Protein AF-A0A9E1IG92-F1 (afdb_monomer_lite)

Foldseek 3Di:
DDPVVVCVVPPVVVCPPPDDDDLVVDPCSVDPCSVVDDPPDDPPVPPPPPVPPPPPPQAPVRCLPDPPSLVVLVVVVVVCVVVVDDDLVVLLVLLVLQLDDPVPPVRPRDDLSSNLSSLVVCLVPPDPSLLVSLVSQCPHPDPSSNVSSVVSNVSVVVD

Secondary structure (DSSP, 8-state):
--HHHHIIIIIHHHHTTS----GGGSTTTTSGGGGG--TT----------S-----PPPHHHHHHSTTGGG-HHHHHHHHHHHSS--SHHHHHHHHHHHS-TT-TTS-PPPHHHHHHHHHHHTTS--HHHHHHHHHHTT-S-HHHHHHHHHHHHHHHT-

pLDDT: mean 71.31, std 12.1, range [39.94, 85.25]

Sequence (159 aa):
PDIEGFAQQYVVPLYEQREITDPKTHELYQTLEFLDVHDGATPMVSTTQSPTEKLKLPTLEEFLAEPDWETRRREMTELLLRMGTWDPAPFVDILQRATKAKWQFWVTRDSPARVVAALEVLQGQPTTETIVLADALTSHADEGVQKTAQSFLDSVKKK

Structure (mmCIF, N/CA/C/O backbone):
data_AF-A0A9E1IG92-F1
#
_entry.id   AF-A0A9E1IG92-F1
#
loop_
_atom_site.group_PDB
_atom_site.id
_atom_site.type_symbol
_atom_site.label_atom_id
_atom_site.label_alt_id
_atom_site.label_comp_id
_atom_site.label_asym_id
_atom_site.label_entity_id
_atom_site.label_seq_id
_atom_site.pdbx_PDB_ins_code
_atom_site.Cartn_x
_atom_site.Cartn_y
_atom_site.Cartn_z
_atom_site.occupancy
_atom_site.B_iso_or_equiv
_atom_site.auth_seq_id
_atom_site.auth_comp_id
_atom_site.auth_asym_id
_atom_site.auth_atom_id
_atom_site.pdbx_PDB_model_num
ATOM 1 N N . PRO A 1 1 ? -39.586 -21.507 42.007 1.00 65.31 1 PRO A N 1
ATOM 2 C CA . PRO A 1 1 ? -38.279 -21.891 42.584 1.00 65.31 1 PRO A CA 1
ATOM 3 C C . PRO A 1 1 ? -37.809 -20.726 43.445 1.00 65.31 1 PRO A C 1
ATOM 5 O O . PRO A 1 1 ? -37.876 -19.597 42.968 1.00 65.31 1 PRO A O 1
ATOM 8 N N . ASP A 1 2 ? -37.469 -20.988 44.704 1.00 80.31 2 ASP A N 1
ATOM 9 C CA . ASP A 1 2 ? -37.102 -19.945 45.658 1.00 80.31 2 ASP A CA 1
ATOM 10 C C . ASP A 1 2 ? -35.617 -19.592 45.508 1.00 80.31 2 ASP A C 1
ATOM 12 O O . ASP A 1 2 ? -34.732 -20.412 45.758 1.00 80.31 2 ASP A O 1
ATOM 16 N N . ILE A 1 3 ? -35.363 -18.385 45.010 1.00 78.94 3 ILE A N 1
ATOM 17 C CA . ILE A 1 3 ? -34.018 -17.884 44.716 1.00 78.94 3 ILE A CA 1
ATOM 18 C C . ILE A 1 3 ? -33.264 -17.602 46.021 1.00 78.94 3 ILE A C 1
ATOM 20 O O . ILE A 1 3 ? -32.048 -17.789 46.076 1.00 78.94 3 ILE A O 1
ATOM 24 N N . GLU A 1 4 ? -33.975 -17.212 47.081 1.00 82.06 4 GLU A N 1
ATOM 25 C CA . GLU A 1 4 ? -33.372 -16.870 48.370 1.00 82.06 4 GLU A CA 1
ATOM 26 C C . GLU A 1 4 ? -32.809 -18.114 49.061 1.00 82.06 4 GLU A C 1
ATOM 28 O O . GLU A 1 4 ? -31.647 -18.114 49.476 1.00 82.06 4 GLU A O 1
ATOM 33 N N . GLY A 1 5 ? -33.576 -19.209 49.086 1.00 84.81 5 GLY A N 1
ATOM 34 C CA . GLY A 1 5 ? -33.109 -20.492 49.616 1.00 84.81 5 GLY A CA 1
ATOM 35 C C . GLY A 1 5 ? -31.888 -21.043 48.869 1.00 84.81 5 GLY A C 1
ATOM 36 O O . GLY A 1 5 ? -30.950 -21.545 49.490 1.00 84.81 5 GLY A O 1
ATOM 37 N N . PHE A 1 6 ? -31.843 -20.888 47.541 1.00 84.00 6 PHE A N 1
ATOM 38 C CA . PHE A 1 6 ? -30.684 -21.297 46.742 1.00 84.00 6 PHE A CA 1
ATOM 39 C C . PHE A 1 6 ? -29.443 -20.444 47.048 1.00 84.00 6 PHE A C 1
ATOM 41 O O . PHE A 1 6 ? -28.347 -20.977 47.234 1.00 84.00 6 PHE A O 1
ATOM 48 N N . ALA A 1 7 ? -29.601 -19.121 47.142 1.00 83.94 7 ALA A N 1
ATOM 49 C CA . ALA A 1 7 ? -28.495 -18.224 47.451 1.00 83.94 7 ALA A CA 1
ATOM 50 C C . ALA A 1 7 ? -27.906 -18.504 48.844 1.00 83.94 7 ALA A C 1
ATOM 52 O O . ALA A 1 7 ? -26.685 -18.585 48.984 1.00 83.94 7 ALA A O 1
ATOM 53 N N . GLN A 1 8 ? -28.753 -18.724 49.854 1.00 83.75 8 GLN A N 1
ATOM 54 C CA . GLN A 1 8 ? -28.306 -19.048 51.213 1.00 83.75 8 GLN A CA 1
ATOM 55 C C . GLN A 1 8 ? -27.556 -20.380 51.292 1.00 83.75 8 GLN A C 1
ATOM 57 O O . GLN A 1 8 ? -26.584 -20.486 52.033 1.00 83.75 8 GLN A O 1
ATOM 62 N N . GLN A 1 9 ? -27.973 -21.385 50.521 1.00 84.12 9 GLN A N 1
ATOM 63 C CA . GLN A 1 9 ? -27.363 -22.711 50.582 1.00 84.12 9 GLN A CA 1
ATOM 64 C C . GLN A 1 9 ? -26.036 -22.806 49.814 1.00 84.12 9 GLN A C 1
ATOM 66 O O . GLN A 1 9 ? -25.145 -23.541 50.237 1.00 84.12 9 GLN A O 1
ATOM 71 N N . TYR A 1 10 ? -25.901 -22.093 48.691 1.00 81.94 10 TYR A N 1
ATOM 72 C CA . TYR A 1 10 ? -24.780 -22.299 47.764 1.00 81.94 10 TYR A CA 1
ATOM 73 C C . TYR A 1 10 ? -23.875 -21.084 47.578 1.00 81.94 10 TYR A C 1
ATOM 75 O O . TYR A 1 10 ? -22.694 -21.257 47.293 1.00 81.94 10 TYR A O 1
ATOM 83 N N . VAL A 1 11 ? -24.406 -19.868 47.710 1.00 78.75 11 VAL A N 1
ATOM 84 C CA . VAL A 1 11 ? -23.671 -18.638 47.385 1.00 78.75 11 VAL A CA 1
ATOM 85 C C . VAL A 1 11 ? -23.102 -18.000 48.644 1.00 78.75 11 VAL A C 1
ATOM 87 O O . VAL A 1 11 ? -21.911 -17.716 48.690 1.00 78.75 11 VAL A O 1
ATOM 90 N N . VAL A 1 12 ? -23.921 -17.818 49.682 1.00 82.75 12 VAL A N 1
ATOM 91 C CA . VAL A 1 12 ? -23.502 -17.172 50.939 1.00 82.75 12 VAL A CA 1
ATOM 92 C C . VAL A 1 12 ? -22.265 -17.838 51.569 1.00 82.75 12 VAL A C 1
ATOM 94 O O . VAL A 1 12 ? -21.325 -17.102 51.874 1.00 82.75 12 VAL A O 1
ATOM 97 N N . PRO A 1 13 ? -22.162 -19.183 51.661 1.00 85.25 13 PRO A N 1
ATOM 98 C CA . PRO A 1 13 ? -20.992 -19.832 52.262 1.00 85.25 13 PRO A CA 1
ATOM 99 C C . PRO A 1 13 ? -19.670 -19.551 51.530 1.00 85.25 13 PRO A C 1
ATOM 101 O O . PRO A 1 13 ? -18.605 -19.617 52.137 1.00 85.25 13 PRO A O 1
ATOM 104 N N . LEU A 1 14 ? -19.712 -19.215 50.232 1.00 76.69 14 LEU A N 1
ATOM 105 C CA . LEU A 1 14 ? -18.512 -18.890 49.450 1.00 76.69 14 LEU A CA 1
ATOM 106 C C . LEU A 1 14 ? -17.915 -17.527 49.822 1.00 76.69 14 LEU A C 1
ATOM 108 O O . LEU A 1 14 ? -16.737 -17.286 49.566 1.00 76.69 14 LEU A O 1
ATOM 112 N N . TYR A 1 15 ? -18.712 -16.639 50.418 1.00 73.25 15 TYR A N 1
ATOM 113 C CA . TYR A 1 15 ? -18.297 -15.282 50.772 1.00 73.25 15 TYR A CA 1
ATOM 114 C C . TYR A 1 15 ? -18.070 -15.085 52.276 1.00 73.25 15 TYR A C 1
ATOM 116 O O . TYR A 1 15 ? -17.522 -14.056 52.658 1.00 73.25 15 TYR A O 1
ATOM 124 N N . GLU A 1 16 ? -18.415 -16.057 53.127 1.00 76.75 16 GLU A N 1
ATOM 125 C CA . GLU A 1 16 ? -18.217 -15.971 54.587 1.00 76.75 16 GLU A CA 1
ATOM 126 C C . GLU A 1 16 ? -16.743 -15.850 55.001 1.00 76.75 16 GLU A C 1
ATOM 128 O O . GLU A 1 16 ? -16.438 -15.267 56.037 1.00 76.75 16 GLU A O 1
ATOM 133 N N . GLN A 1 17 ? -15.822 -16.384 54.195 1.00 68.44 17 GLN A N 1
ATOM 134 C CA . GLN A 1 17 ? -14.379 -16.350 54.467 1.00 68.44 17 GLN A CA 1
ATOM 135 C C . GLN A 1 17 ? -13.664 -15.169 53.798 1.00 68.44 17 GLN A C 1
ATOM 137 O O . GLN A 1 17 ? -12.443 -15.055 53.900 1.00 68.44 17 GLN A O 1
ATOM 142 N N . ARG A 1 18 ? -14.392 -14.305 53.079 1.00 66.94 18 ARG A N 1
ATOM 143 C CA . ARG A 1 18 ? -13.794 -13.189 52.343 1.00 66.94 18 ARG A CA 1
ATOM 144 C C . ARG A 1 18 ? -13.583 -12.014 53.291 1.00 66.94 18 ARG A C 1
ATOM 146 O O . ARG A 1 18 ? -14.525 -11.556 53.934 1.00 66.94 18 ARG A O 1
ATOM 153 N N . GLU A 1 19 ? -12.355 -11.510 53.363 1.00 67.12 19 GLU A N 1
ATOM 154 C CA . GLU A 1 19 ? -12.069 -10.286 54.107 1.00 67.12 19 GLU A CA 1
ATOM 155 C C . GLU A 1 19 ? -12.763 -9.105 53.423 1.00 67.12 19 GLU A C 1
ATOM 157 O O . GLU A 1 19 ? -12.406 -8.683 52.322 1.00 67.12 19 GLU A O 1
ATOM 162 N N . ILE A 1 20 ? -13.805 -8.587 54.070 1.00 69.19 20 ILE A N 1
ATOM 163 C CA . ILE A 1 20 ? -14.538 -7.420 53.589 1.00 69.19 20 ILE A CA 1
ATOM 164 C C . ILE A 1 20 ? -13.675 -6.193 53.878 1.00 69.19 20 ILE A C 1
ATOM 166 O O . ILE A 1 20 ? -13.599 -5.731 55.016 1.00 69.19 20 ILE A O 1
ATOM 170 N N . THR A 1 21 ? -13.029 -5.664 52.845 1.00 67.81 21 THR A N 1
ATOM 171 C CA . THR A 1 21 ? -12.278 -4.409 52.938 1.00 67.81 21 THR A CA 1
ATOM 172 C C . T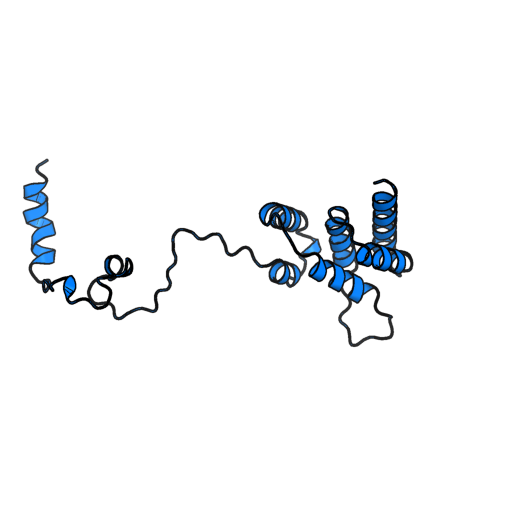HR A 1 21 ? -13.159 -3.247 52.478 1.00 67.81 21 THR A C 1
ATOM 174 O O . THR A 1 21 ? -13.956 -3.402 51.551 1.00 67.81 21 THR A O 1
ATOM 177 N N . ASP A 1 22 ? -13.045 -2.082 53.126 1.00 74.25 22 ASP A N 1
ATOM 178 C CA . ASP A 1 22 ? -13.765 -0.882 52.685 1.00 74.25 22 ASP A CA 1
ATOM 179 C C . ASP A 1 22 ? -13.271 -0.498 51.280 1.00 74.25 22 ASP A C 1
ATOM 181 O O . ASP A 1 22 ? -12.074 -0.281 51.084 1.00 74.25 22 ASP A O 1
ATOM 185 N N . PRO A 1 23 ? -14.155 -0.394 50.278 1.00 69.50 23 PRO A N 1
ATOM 186 C CA . PRO A 1 23 ? -13.731 -0.124 48.912 1.00 69.50 23 PRO A CA 1
ATOM 187 C C . PRO A 1 23 ? -12.989 1.218 48.779 1.00 69.50 23 PRO A C 1
ATOM 189 O O . PRO A 1 23 ? -12.139 1.351 47.904 1.00 69.50 23 PRO A O 1
ATOM 192 N N . LYS A 1 24 ? -13.217 2.186 49.682 1.00 73.00 24 LYS A N 1
ATOM 193 C CA . LYS A 1 24 ? -12.523 3.486 49.682 1.00 73.00 24 LYS A CA 1
ATOM 194 C C . LYS A 1 24 ? -11.038 3.400 50.020 1.00 73.00 24 LYS A C 1
ATOM 196 O O . LYS A 1 24 ? -10.316 4.354 49.737 1.00 73.00 24 LYS A O 1
ATOM 201 N N . THR A 1 25 ? -10.583 2.319 50.652 1.00 71.19 25 THR A N 1
ATOM 202 C CA . THR A 1 25 ? -9.159 2.137 50.966 1.00 71.19 25 THR A CA 1
ATOM 203 C C . THR A 1 25 ? -8.380 1.520 49.808 1.00 71.19 25 THR A C 1
ATOM 205 O O . THR A 1 25 ? -7.159 1.421 49.893 1.00 71.19 25 THR A O 1
ATOM 208 N N . HIS A 1 26 ? -9.052 1.126 48.721 1.00 68.06 26 HIS A N 1
ATOM 209 C CA . HIS A 1 26 ? -8.406 0.602 47.525 1.00 68.06 26 HIS A CA 1
ATOM 210 C C . HIS A 1 26 ? -7.771 1.737 46.699 1.00 68.06 26 HIS A C 1
ATOM 212 O O . HIS A 1 26 ? -8.435 2.723 46.383 1.00 68.06 26 HIS A O 1
ATOM 218 N N . GLU A 1 27 ? -6.502 1.593 46.297 1.00 72.62 27 GLU A N 1
ATOM 219 C CA . GLU A 1 27 ? -5.742 2.645 45.588 1.00 72.62 27 GLU A CA 1
ATOM 220 C C . GLU A 1 27 ? -6.432 3.115 44.296 1.00 72.62 27 GLU A C 1
ATOM 222 O O . GLU A 1 27 ? -6.408 4.296 43.955 1.00 72.62 27 GLU A O 1
ATOM 227 N N . LEU A 1 28 ? -7.109 2.194 43.608 1.00 72.38 28 LEU A N 1
ATOM 228 C CA . LEU A 1 28 ? -7.827 2.457 42.359 1.00 72.38 28 LEU A CA 1
ATOM 229 C C . LEU A 1 28 ? -9.291 2.893 42.542 1.00 72.38 28 LEU A C 1
ATOM 231 O O . LEU A 1 28 ? -9.986 3.038 41.548 1.00 72.38 28 LEU A O 1
ATOM 235 N N . TYR A 1 29 ? -9.791 3.131 43.763 1.00 70.06 29 TYR A N 1
ATOM 236 C CA . TYR A 1 29 ? -11.226 3.389 44.014 1.00 70.06 29 TYR A CA 1
ATOM 237 C C . TYR A 1 29 ? -11.829 4.537 43.181 1.00 70.06 29 TYR A C 1
ATOM 239 O O . TYR A 1 29 ? -13.026 4.550 42.900 1.00 70.06 29 TYR A O 1
ATOM 247 N N . GLN A 1 30 ? -11.010 5.514 42.780 1.00 71.19 30 GLN A N 1
ATOM 248 C CA . GLN A 1 30 ? -11.453 6.648 41.962 1.00 71.19 30 GLN A CA 1
ATOM 249 C C . GLN A 1 30 ? -11.479 6.360 40.451 1.00 71.19 30 GLN A C 1
ATOM 251 O O . GLN A 1 30 ? -11.972 7.194 39.692 1.00 71.19 30 GLN A O 1
ATOM 256 N N . THR A 1 31 ? -10.956 5.219 39.996 1.00 67.56 31 THR A N 1
ATOM 257 C CA . THR A 1 31 ? -10.905 4.839 38.580 1.00 67.56 31 THR A CA 1
ATOM 258 C C . THR A 1 31 ? -11.851 3.675 38.288 1.00 67.56 31 THR A C 1
ATOM 260 O O . THR A 1 31 ? -12.168 2.861 39.152 1.00 67.56 31 THR A O 1
ATOM 263 N N . LEU A 1 32 ? -12.321 3.581 37.038 1.00 63.81 32 LEU A N 1
ATOM 264 C CA . LEU A 1 32 ? -13.168 2.463 36.588 1.00 63.81 32 LEU A CA 1
ATOM 265 C C . LEU A 1 32 ? -12.457 1.105 36.698 1.00 63.81 32 LEU A C 1
ATOM 267 O O . LEU A 1 32 ? -13.119 0.077 36.784 1.00 63.81 32 LEU A O 1
ATOM 271 N N . GLU A 1 33 ? -11.126 1.117 36.756 1.00 65.06 33 GLU A N 1
ATOM 272 C CA . GLU A 1 33 ? -10.279 -0.068 36.903 1.00 65.06 33 GLU A CA 1
ATOM 273 C C . GLU A 1 33 ? -10.463 -0.760 38.261 1.00 65.06 33 GLU A C 1
ATOM 275 O O . GLU A 1 33 ? -10.179 -1.947 38.374 1.00 65.06 33 GLU A O 1
ATOM 280 N N . PHE A 1 34 ? -11.002 -0.073 39.278 1.00 66.56 34 PHE A N 1
ATOM 281 C CA . PHE A 1 34 ? -11.395 -0.697 40.547 1.00 66.56 34 PHE A CA 1
ATOM 282 C C . PHE A 1 34 ? -12.413 -1.830 40.367 1.00 66.56 34 PHE A C 1
ATOM 284 O O . PHE A 1 34 ? -12.360 -2.816 41.097 1.00 66.56 34 PHE A O 1
ATOM 291 N N . LEU A 1 35 ? -13.321 -1.716 39.392 1.00 65.00 35 LEU A N 1
ATOM 292 C CA . LEU A 1 35 ? -14.335 -2.744 39.132 1.00 65.00 35 LEU A CA 1
ATOM 293 C C . LEU A 1 35 ? -13.750 -4.002 38.471 1.00 65.00 35 LEU A C 1
ATOM 295 O O . LEU A 1 35 ? -14.377 -5.058 38.531 1.00 65.00 35 LEU A O 1
ATOM 299 N N . ASP A 1 36 ? -12.559 -3.892 37.877 1.00 59.00 36 ASP A N 1
ATOM 300 C CA . ASP A 1 36 ? -11.858 -4.994 37.214 1.00 59.00 36 ASP A CA 1
ATOM 301 C C . ASP A 1 36 ? -10.875 -5.725 38.144 1.00 59.00 36 ASP A C 1
ATOM 303 O O . ASP A 1 36 ? -10.400 -6.811 37.804 1.00 59.00 36 ASP A O 1
ATOM 307 N N . VAL A 1 37 ? -10.591 -5.203 39.345 1.00 58.19 37 VAL A N 1
ATOM 308 C CA . VAL A 1 37 ? -9.720 -5.895 40.306 1.00 58.19 37 VAL A CA 1
ATOM 309 C C . VAL A 1 37 ? -10.470 -7.077 40.915 1.00 58.19 37 VAL A C 1
ATOM 311 O O . VAL A 1 37 ? -11.355 -6.932 41.755 1.00 58.19 37 VAL A O 1
ATOM 314 N N . HIS A 1 38 ? -10.123 -8.280 40.466 1.00 51.06 38 HIS A N 1
ATOM 315 C CA . HIS A 1 38 ? -10.584 -9.521 41.076 1.00 51.06 38 HIS A CA 1
ATOM 316 C C . HIS A 1 38 ? -9.671 -9.855 42.259 1.00 51.06 38 HIS A C 1
ATOM 318 O O . HIS A 1 38 ? -8.449 -9.912 42.114 1.00 51.06 38 HIS A O 1
ATOM 324 N N . ASP A 1 39 ? -10.281 -10.030 43.433 1.00 48.56 39 ASP A N 1
ATOM 325 C CA . ASP A 1 39 ? -9.585 -10.190 44.712 1.00 48.56 39 ASP A CA 1
ATOM 326 C C . ASP A 1 39 ? -8.426 -11.192 44.650 1.00 48.56 39 ASP A C 1
ATOM 328 O O . ASP A 1 39 ? -8.598 -12.357 44.289 1.00 48.56 39 ASP A O 1
ATOM 332 N N . GLY A 1 40 ? -7.245 -10.726 45.059 1.00 51.66 40 GLY A N 1
ATOM 333 C CA . GLY A 1 40 ? -6.061 -11.555 45.290 1.00 51.66 40 GLY A CA 1
ATOM 334 C C . GLY A 1 40 ? -5.056 -11.633 44.141 1.00 51.66 40 GLY A C 1
ATOM 335 O O . GLY A 1 40 ? -3.969 -12.179 44.339 1.00 51.66 40 GLY A O 1
ATOM 336 N N . ALA A 1 41 ? -5.343 -11.068 42.968 1.00 44.25 41 ALA A N 1
ATOM 337 C CA . ALA A 1 41 ? -4.329 -10.914 41.933 1.00 44.25 41 ALA A CA 1
ATOM 338 C C . ALA A 1 41 ? -3.546 -9.614 42.169 1.00 44.25 41 ALA A C 1
ATOM 340 O O . 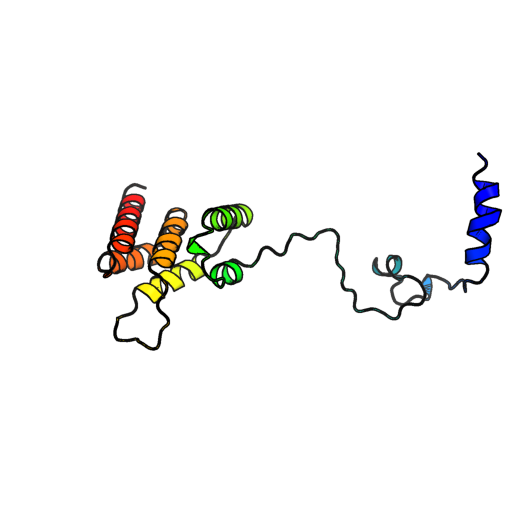ALA A 1 41 ? -4.107 -8.520 42.170 1.00 44.25 41 ALA A O 1
ATOM 341 N N . THR A 1 42 ? -2.225 -9.734 42.343 1.00 46.06 42 THR A N 1
ATOM 342 C CA . THR A 1 42 ? -1.294 -8.623 42.080 1.00 46.06 42 THR A CA 1
ATOM 343 C C . THR A 1 42 ? -1.653 -7.978 40.743 1.00 46.06 42 THR A C 1
ATOM 345 O O . THR A 1 42 ? -2.179 -8.689 39.885 1.00 46.06 42 THR A O 1
ATOM 348 N N . PRO A 1 43 ? -1.382 -6.674 40.537 1.00 43.09 43 PRO A N 1
ATOM 349 C CA . PRO A 1 43 ? -1.674 -6.010 39.276 1.00 43.09 43 PRO A CA 1
ATOM 350 C C . PRO A 1 43 ? -0.936 -6.748 38.157 1.00 43.09 43 PRO A C 1
ATOM 352 O O . PRO A 1 43 ? 0.236 -6.495 37.875 1.00 43.09 43 PRO A O 1
ATOM 355 N N . MET A 1 44 ? -1.617 -7.707 37.528 1.00 42.97 44 MET A N 1
ATOM 356 C CA . MET A 1 44 ? -1.268 -8.188 36.214 1.00 42.97 44 MET A CA 1
ATOM 357 C C . MET A 1 44 ? -1.450 -6.957 35.367 1.00 42.97 44 MET A C 1
ATOM 359 O O . MET A 1 44 ? -2.582 -6.557 35.117 1.00 42.97 44 MET A O 1
ATOM 363 N N . VAL A 1 45 ? -0.314 -6.330 35.056 1.00 46.62 45 VAL A N 1
ATOM 364 C CA . VAL A 1 45 ? -0.124 -5.290 34.054 1.00 46.62 45 VAL A CA 1
ATOM 365 C C . VAL A 1 45 ? -1.270 -5.399 33.073 1.00 46.62 45 VAL A C 1
ATOM 367 O O . VAL A 1 45 ? -1.320 -6.361 32.301 1.00 46.62 45 VAL A O 1
ATOM 370 N N . SER A 1 46 ? -2.238 -4.499 33.243 1.00 39.94 46 SER A N 1
ATOM 371 C CA . SER A 1 46 ? -3.535 -4.582 32.609 1.00 39.94 46 SER A CA 1
A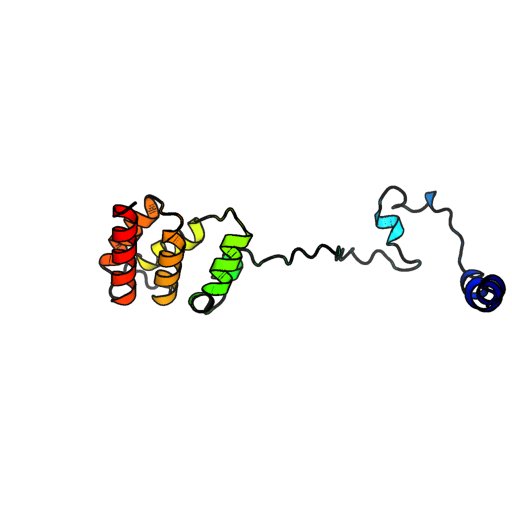TOM 372 C C . SER A 1 46 ? -3.307 -4.736 31.120 1.00 39.94 46 SER A C 1
ATOM 374 O O . SER A 1 46 ? -3.009 -3.783 30.404 1.00 39.94 46 SER A O 1
ATOM 376 N N . THR A 1 47 ?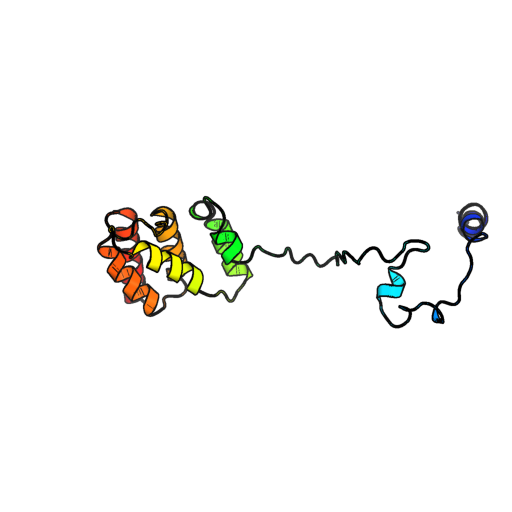 -3.425 -5.971 30.645 1.00 42.31 47 THR A N 1
ATOM 377 C CA . THR A 1 47 ? -3.666 -6.235 29.240 1.00 42.31 47 THR A CA 1
ATOM 378 C C . THR A 1 47 ? -5.149 -5.946 29.107 1.00 42.31 47 THR A C 1
ATOM 380 O O . THR A 1 47 ? -5.978 -6.848 29.097 1.00 42.31 47 THR A O 1
ATOM 383 N N . THR A 1 48 ? -5.490 -4.655 29.155 1.00 43.53 48 THR A N 1
ATOM 384 C CA . THR A 1 48 ? -6.813 -4.112 28.882 1.00 43.53 48 THR A CA 1
ATOM 385 C C . THR A 1 48 ? -7.123 -4.433 27.429 1.00 43.53 48 THR A C 1
ATOM 387 O O . THR A 1 48 ? -7.004 -3.610 26.525 1.00 43.53 48 THR A O 1
ATOM 390 N N . GLN A 1 49 ? -7.522 -5.678 27.188 1.00 42.75 49 GLN A N 1
ATOM 391 C CA . GLN A 1 49 ? -8.376 -6.024 26.074 1.00 42.75 49 GLN A CA 1
ATOM 392 C C . GLN A 1 49 ? -9.743 -5.434 26.399 1.00 42.75 49 GLN A C 1
ATOM 394 O O . GLN A 1 49 ? -10.657 -6.103 26.871 1.00 42.75 49 GLN A O 1
ATOM 399 N N . SER A 1 50 ? -9.867 -4.126 26.188 1.00 44.53 50 SER A N 1
ATOM 400 C CA . SER A 1 50 ? -11.169 -3.507 26.024 1.00 44.53 50 SER A CA 1
ATOM 401 C C . SER A 1 50 ? -11.919 -4.295 24.939 1.00 44.53 50 SER A C 1
ATOM 403 O O . SER A 1 50 ? -11.331 -4.542 23.881 1.00 44.53 50 SER A O 1
ATOM 405 N N . PRO A 1 51 ? -13.213 -4.631 25.107 1.00 44.47 51 PRO A N 1
ATOM 406 C CA . PRO A 1 51 ? -14.075 -5.105 24.027 1.00 44.47 51 PRO A CA 1
ATOM 407 C C . PRO A 1 51 ? -14.450 -3.909 23.141 1.00 44.47 51 PRO A C 1
ATOM 409 O O . PRO A 1 51 ? -15.587 -3.485 22.973 1.00 44.47 51 PRO A O 1
ATOM 412 N N . THR A 1 52 ? -13.410 -3.288 22.621 1.00 42.12 52 THR A N 1
ATOM 413 C CA . THR A 1 52 ? -13.367 -2.471 21.433 1.00 42.12 52 THR A CA 1
ATOM 414 C C . THR A 1 52 ? -12.001 -2.792 20.844 1.00 42.12 52 THR A C 1
ATOM 416 O O . THR A 1 52 ? -11.170 -1.912 20.639 1.00 42.12 52 THR A O 1
ATOM 419 N N . GLU A 1 53 ? -11.755 -4.076 20.561 1.00 40.84 53 GLU A N 1
ATOM 420 C CA . GLU A 1 53 ? -10.907 -4.440 19.432 1.00 40.84 53 GLU A CA 1
ATOM 421 C C . GLU A 1 53 ? -11.582 -3.838 18.191 1.00 40.84 53 GLU A C 1
ATOM 423 O O . GLU A 1 53 ? -12.202 -4.499 17.362 1.00 40.84 53 GLU A O 1
ATOM 428 N N . LYS A 1 54 ? -11.420 -2.521 18.015 1.00 44.41 54 LYS A N 1
ATOM 429 C CA . LYS A 1 54 ? -10.983 -2.053 16.716 1.00 44.41 54 LYS A CA 1
ATOM 430 C C . LYS A 1 54 ? -9.763 -2.916 16.476 1.00 44.41 54 LYS A C 1
ATOM 432 O O . LYS A 1 54 ? -8.735 -2.653 17.099 1.00 44.41 54 LYS A O 1
ATOM 437 N N . LEU A 1 55 ? -9.926 -3.995 15.695 1.00 41.53 55 LEU A N 1
ATOM 438 C CA . LEU A 1 55 ? -8.803 -4.686 15.081 1.00 41.53 55 LEU A CA 1
ATOM 439 C C . LEU A 1 55 ? -7.816 -3.572 14.779 1.00 41.53 55 LEU A C 1
ATOM 441 O O . LEU A 1 55 ? -8.200 -2.618 14.090 1.00 41.53 55 LEU A O 1
ATOM 445 N N . LYS A 1 56 ? -6.634 -3.603 15.403 1.00 46.50 56 LYS A N 1
ATOM 446 C CA . LYS A 1 56 ? -5.538 -2.761 14.948 1.00 46.50 56 LYS A CA 1
ATOM 447 C C . LYS A 1 56 ? -5.346 -3.223 13.518 1.00 46.50 56 LYS A C 1
ATOM 449 O O . LYS A 1 56 ? -4.728 -4.255 13.285 1.00 46.50 56 LYS A O 1
ATOM 454 N N . LEU A 1 57 ? -6.047 -2.567 12.593 1.00 52.72 57 LEU A N 1
ATOM 455 C CA . LEU A 1 57 ? -5.837 -2.790 11.187 1.00 52.72 57 LEU A CA 1
ATOM 456 C C . LEU A 1 57 ? -4.344 -2.541 11.036 1.00 52.72 57 LEU A C 1
ATOM 458 O O . LEU A 1 57 ? -3.882 -1.513 11.554 1.00 52.72 57 LEU A O 1
ATOM 462 N N . PRO A 1 58 ? -3.602 -3.495 10.455 1.00 58.22 58 PRO A N 1
ATOM 463 C CA . PRO A 1 58 ? -2.194 -3.277 10.206 1.00 58.22 58 PRO A CA 1
ATOM 464 C C . PRO A 1 58 ? -2.083 -1.910 9.543 1.00 58.22 58 PRO A C 1
ATOM 466 O O . PRO A 1 58 ? -2.877 -1.570 8.656 1.00 58.22 58 PRO A O 1
ATOM 469 N N . THR A 1 59 ? -1.179 -1.082 10.054 1.00 67.06 59 THR A N 1
ATOM 470 C CA . THR A 1 59 ? -0.897 0.197 9.412 1.00 67.06 59 THR A CA 1
ATOM 471 C C . THR A 1 59 ? -0.588 -0.062 7.940 1.00 67.06 59 THR A C 1
ATOM 473 O O . THR A 1 59 ? -0.115 -1.138 7.569 1.00 67.06 59 THR A O 1
ATOM 476 N N . LEU A 1 60 ? -0.887 0.906 7.071 1.00 71.25 60 LEU A N 1
ATOM 477 C CA . LEU A 1 60 ? -0.619 0.767 5.637 1.00 71.25 60 LEU A CA 1
ATOM 478 C C . LEU A 1 60 ? 0.832 0.315 5.383 1.00 71.25 60 LEU A C 1
ATOM 480 O O . LEU A 1 60 ? 1.082 -0.497 4.500 1.00 71.25 60 LEU A O 1
ATOM 484 N N . GLU A 1 61 ? 1.765 0.777 6.216 1.00 71.50 61 GLU A N 1
ATOM 485 C CA . GLU A 1 61 ? 3.171 0.373 6.211 1.00 71.50 61 GLU A CA 1
ATOM 486 C C . GLU A 1 61 ? 3.382 -1.108 6.565 1.00 71.50 61 GLU A C 1
ATOM 488 O O . GLU A 1 61 ? 4.139 -1.788 5.877 1.00 71.50 61 GLU A O 1
ATOM 493 N N . GLU A 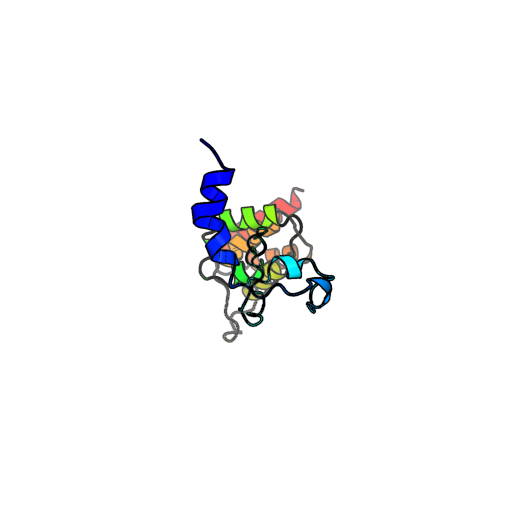1 62 ? 2.690 -1.637 7.580 1.00 74.12 62 GLU A N 1
ATOM 494 C CA . GLU A 1 62 ? 2.732 -3.063 7.940 1.00 74.12 62 GLU A CA 1
ATOM 495 C C . GLU A 1 62 ? 2.166 -3.948 6.824 1.00 74.12 62 GLU A C 1
ATOM 497 O O . GLU A 1 62 ? 2.761 -4.972 6.496 1.00 74.12 62 GLU A O 1
ATOM 502 N N . PHE A 1 63 ? 1.066 -3.534 6.188 1.00 77.62 63 PHE A N 1
ATOM 503 C CA . PHE A 1 63 ? 0.487 -4.275 5.064 1.00 77.62 63 PHE A CA 1
ATOM 504 C C . PHE A 1 63 ? 1.418 -4.278 3.841 1.00 77.62 63 PHE A C 1
ATOM 506 O O . PHE A 1 63 ? 1.583 -5.300 3.178 1.00 77.62 63 PHE A O 1
ATOM 513 N N . LEU A 1 64 ? 2.075 -3.149 3.555 1.00 76.50 64 LEU A N 1
ATOM 514 C CA . LEU A 1 64 ? 3.043 -3.034 2.458 1.00 76.50 64 LEU A CA 1
ATOM 515 C C . LEU A 1 64 ? 4.378 -3.739 2.755 1.00 76.50 64 LEU A C 1
ATOM 517 O O . LEU A 1 64 ? 5.116 -4.073 1.821 1.00 76.50 64 LEU A O 1
ATOM 521 N N . ALA A 1 65 ? 4.692 -3.978 4.031 1.00 76.88 65 ALA A N 1
ATOM 522 C CA . ALA A 1 65 ? 5.857 -4.748 4.451 1.00 76.88 65 ALA A CA 1
ATOM 523 C C . ALA A 1 65 ? 5.676 -6.260 4.241 1.00 76.88 65 ALA A C 1
ATOM 525 O O . ALA A 1 65 ? 6.672 -6.978 4.119 1.00 76.88 65 ALA A O 1
ATOM 526 N N . GLU A 1 66 ? 4.437 -6.754 4.158 1.00 78.00 66 GLU A N 1
ATOM 527 C CA . GLU A 1 66 ? 4.189 -8.173 3.926 1.00 78.00 66 GLU A CA 1
ATOM 528 C C . GLU A 1 66 ? 4.643 -8.623 2.522 1.00 78.00 66 GLU A C 1
ATOM 530 O O . GLU A 1 66 ? 4.498 -7.897 1.528 1.00 78.00 66 GLU A O 1
ATOM 535 N N . PRO A 1 67 ? 5.191 -9.843 2.395 1.00 71.94 67 PRO A N 1
ATOM 536 C CA . PRO A 1 67 ? 5.428 -10.441 1.089 1.00 71.94 6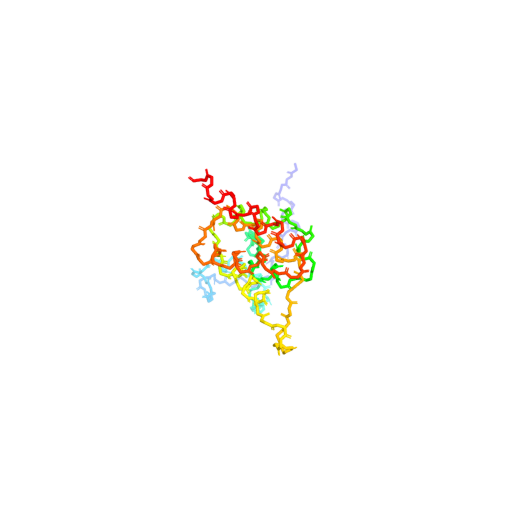7 PRO A CA 1
ATOM 537 C C . PRO A 1 67 ? 4.091 -10.650 0.358 1.00 71.94 67 PRO A C 1
ATOM 539 O O . PRO A 1 67 ? 3.055 -10.897 0.977 1.00 71.94 67 PRO A O 1
ATOM 542 N N . ASP A 1 68 ? 4.106 -10.499 -0.967 1.00 77.25 68 ASP A N 1
ATOM 543 C CA . ASP A 1 68 ? 2.962 -10.781 -1.845 1.00 77.25 68 ASP A CA 1
ATOM 544 C C . ASP A 1 68 ? 1.685 -9.956 -1.583 1.00 77.25 68 ASP A C 1
ATOM 546 O O . ASP A 1 68 ? 0.594 -10.339 -2.022 1.00 77.25 68 ASP A O 1
ATOM 550 N N . TRP A 1 69 ? 1.773 -8.797 -0.917 1.00 80.69 69 TRP A N 1
ATOM 551 C CA . TRP A 1 69 ? 0.622 -7.894 -0.749 1.00 80.69 69 TRP A CA 1
ATOM 552 C C . TRP A 1 69 ? 0.005 -7.485 -2.098 1.00 80.69 69 TRP A C 1
ATOM 554 O O . TRP A 1 69 ? -1.202 -7.256 -2.184 1.00 80.69 69 TRP A O 1
ATOM 564 N N . GLU A 1 70 ? 0.793 -7.484 -3.181 1.00 74.94 70 GLU A N 1
ATOM 565 C CA . GLU A 1 70 ? 0.334 -7.211 -4.547 1.00 74.94 70 GLU A CA 1
ATOM 566 C C . GLU A 1 70 ? -0.747 -8.182 -5.054 1.00 74.94 70 GLU A C 1
ATOM 568 O O . GLU A 1 70 ? -1.487 -7.841 -5.980 1.00 74.94 70 GLU A O 1
ATOM 573 N N . THR A 1 71 ? -0.847 -9.380 -4.465 1.00 82.25 71 THR A N 1
ATOM 574 C CA . THR A 1 71 ? -1.887 -10.377 -4.772 1.00 82.25 71 THR A CA 1
ATOM 575 C C . THR A 1 71 ? -3.178 -10.108 -3.998 1.00 82.25 71 THR A C 1
ATOM 577 O O . THR A 1 71 ? -4.272 -10.420 -4.469 1.00 82.25 71 THR A O 1
ATOM 580 N N . ARG A 1 72 ? -3.071 -9.423 -2.855 1.00 79.75 72 ARG A N 1
ATOM 581 C CA . ARG A 1 72 ? -4.163 -9.066 -1.943 1.00 79.75 72 ARG A CA 1
ATOM 582 C C . ARG A 1 72 ? -4.726 -7.672 -2.239 1.00 79.75 72 ARG A C 1
ATOM 584 O O . ARG A 1 72 ? -5.093 -6.918 -1.339 1.00 79.75 72 ARG A O 1
ATOM 591 N N . ARG A 1 73 ? -4.855 -7.317 -3.528 1.00 73.50 73 ARG A N 1
ATOM 592 C CA . ARG A 1 73 ? -5.349 -5.987 -3.963 1.00 73.50 73 ARG A CA 1
ATOM 593 C C . ARG A 1 73 ? -6.734 -5.648 -3.418 1.00 73.50 73 ARG A C 1
ATOM 595 O O . ARG A 1 73 ? -7.031 -4.485 -3.151 1.00 73.50 73 ARG A O 1
ATOM 602 N N . ARG A 1 74 ? -7.586 -6.664 -3.263 1.00 74.94 74 ARG A N 1
ATOM 603 C CA . ARG A 1 74 ? -8.942 -6.504 -2.735 1.00 74.94 74 ARG A CA 1
ATOM 604 C C . ARG A 1 74 ? -8.916 -6.070 -1.268 1.00 74.94 74 ARG A C 1
ATOM 606 O O . ARG A 1 74 ? -9.541 -5.071 -0.936 1.00 74.94 74 ARG A O 1
ATOM 613 N N . GLU A 1 75 ? -8.116 -6.745 -0.447 1.00 77.50 75 GLU A N 1
ATOM 614 C CA . GLU A 1 75 ? -7.927 -6.413 0.971 1.00 77.50 75 GLU A CA 1
ATOM 615 C C . GLU A 1 75 ? -7.305 -5.026 1.140 1.00 77.50 75 GLU A C 1
ATOM 617 O O . GLU A 1 75 ? -7.767 -4.244 1.963 1.00 77.50 75 GLU A O 1
ATOM 622 N N . MET A 1 76 ? -6.331 -4.675 0.294 1.00 80.81 76 MET A N 1
ATOM 623 C CA . MET A 1 76 ? -5.763 -3.328 0.260 1.00 80.81 76 MET A CA 1
ATOM 624 C C . MET A 1 76 ? -6.826 -2.268 -0.049 1.00 80.81 76 MET A C 1
ATOM 626 O O . MET A 1 76 ? -6.914 -1.259 0.643 1.00 80.81 76 MET A O 1
ATOM 630 N N . THR A 1 77 ? -7.659 -2.490 -1.067 1.00 76.75 77 THR A N 1
ATOM 631 C CA . THR A 1 77 ? -8.719 -1.539 -1.438 1.00 76.75 77 THR A CA 1
ATOM 632 C C . THR A 1 77 ? -9.743 -1.386 -0.313 1.00 76.75 77 THR A C 1
ATOM 634 O O . THR A 1 77 ? -10.163 -0.270 -0.008 1.00 76.75 77 THR A O 1
ATOM 637 N N . GLU A 1 78 ? -10.115 -2.487 0.345 1.00 78.69 78 GLU A N 1
ATOM 638 C CA . GLU A 1 78 ? -11.001 -2.471 1.513 1.00 78.69 78 GLU A CA 1
ATOM 639 C C . GLU A 1 78 ? -10.372 -1.732 2.702 1.00 78.69 78 GLU A C 1
ATOM 641 O O . GLU A 1 78 ? -11.058 -0.959 3.372 1.00 78.69 78 GLU A O 1
ATOM 646 N N . LEU A 1 79 ? -9.067 -1.903 2.934 1.00 79.06 79 LEU A N 1
ATOM 647 C CA . LEU A 1 79 ? -8.320 -1.209 3.982 1.00 79.06 79 LEU A CA 1
ATOM 648 C C . LEU A 1 79 ? -8.277 0.300 3.714 1.00 79.06 79 LEU A C 1
ATOM 650 O O . LEU A 1 79 ? -8.622 1.088 4.593 1.00 79.06 79 LEU A O 1
ATOM 654 N N . LEU A 1 80 ? -7.950 0.712 2.487 1.00 78.31 80 LEU A N 1
ATOM 655 C CA . LEU A 1 80 ? -7.924 2.121 2.081 1.00 78.31 80 LEU A CA 1
ATOM 656 C C . LEU A 1 80 ? -9.309 2.776 2.191 1.00 78.31 80 LEU A C 1
ATOM 658 O O . LEU A 1 80 ? -9.426 3.891 2.701 1.00 78.31 80 LEU A O 1
ATOM 662 N N . LEU A 1 81 ? -10.367 2.067 1.778 1.00 77.44 81 LEU A N 1
ATOM 663 C CA . LEU A 1 81 ? -11.749 2.537 1.904 1.00 77.44 81 LEU A CA 1
ATOM 664 C C . LEU A 1 81 ? -12.159 2.695 3.375 1.00 77.44 81 LEU A C 1
ATOM 666 O O . LEU A 1 81 ? -12.841 3.654 3.732 1.00 77.44 81 LEU A O 1
ATOM 670 N N . ARG A 1 82 ? -11.731 1.765 4.235 1.00 74.50 82 ARG A N 1
ATOM 671 C CA . ARG A 1 82 ? -12.056 1.756 5.665 1.00 74.50 82 ARG A CA 1
ATOM 672 C C . ARG A 1 82 ? -11.268 2.792 6.466 1.00 74.50 82 ARG A C 1
ATOM 674 O O . ARG A 1 82 ? -11.787 3.276 7.469 1.00 74.50 82 ARG A O 1
ATOM 681 N N . MET A 1 83 ? -10.055 3.144 6.036 1.00 73.19 83 MET A N 1
ATOM 682 C CA . MET A 1 83 ? -9.273 4.228 6.643 1.00 73.19 83 MET A CA 1
ATOM 683 C C . MET A 1 83 ? -9.806 5.616 6.263 1.00 73.19 83 MET A C 1
ATOM 685 O O . MET A 1 83 ? -9.685 6.544 7.060 1.00 73.19 83 MET A O 1
ATOM 689 N N . GLY A 1 84 ? -10.431 5.768 5.089 1.00 67.69 84 GLY A N 1
ATOM 690 C CA . GLY A 1 84 ? -11.060 7.013 4.625 1.00 67.69 84 GLY A CA 1
ATOM 691 C C . GLY A 1 84 ? -10.059 8.094 4.196 1.00 67.69 84 GLY A C 1
ATOM 692 O O . GLY A 1 84 ? -10.138 8.586 3.074 1.00 67.69 84 GLY A O 1
ATOM 693 N N . THR A 1 85 ? -9.083 8.406 5.049 1.00 72.44 85 THR A N 1
ATOM 694 C CA . THR A 1 85 ? -7.936 9.271 4.751 1.00 72.44 85 THR A CA 1
ATOM 695 C C . THR A 1 85 ? -6.665 8.449 4.910 1.00 72.44 85 THR A C 1
ATOM 697 O O . THR A 1 85 ? -6.388 7.935 5.992 1.00 72.44 85 THR A O 1
ATOM 700 N N . TRP A 1 86 ? -5.899 8.310 3.834 1.00 76.56 86 TRP A N 1
ATOM 701 C CA . TRP A 1 86 ? -4.642 7.571 3.819 1.00 76.56 86 TRP A CA 1
ATOM 702 C C . TRP A 1 86 ? -3.550 8.414 3.174 1.00 76.56 86 TRP A C 1
ATOM 704 O O . TRP A 1 86 ? -3.830 9.270 2.336 1.00 76.56 86 TRP A O 1
ATOM 714 N N . ASP A 1 87 ? -2.316 8.194 3.614 1.00 76.31 87 ASP A N 1
ATOM 715 C CA . ASP A 1 87 ? -1.164 8.931 3.119 1.00 76.31 87 ASP A CA 1
ATOM 716 C C . ASP A 1 87 ? -0.593 8.244 1.861 1.00 76.31 87 ASP A C 1
ATOM 718 O O . ASP A 1 87 ? -0.384 7.026 1.878 1.00 76.31 87 ASP A O 1
ATOM 722 N N . PRO A 1 88 ? -0.366 8.977 0.754 1.00 77.50 88 PRO A N 1
ATOM 723 C CA . PRO A 1 88 ? 0.150 8.402 -0.483 1.00 77.50 88 PRO A CA 1
ATOM 724 C C . PRO A 1 88 ? 1.673 8.198 -0.489 1.00 77.50 88 PRO A C 1
ATOM 726 O O . PRO A 1 88 ? 2.171 7.502 -1.378 1.00 77.50 88 PRO A O 1
ATOM 729 N N . ALA A 1 89 ? 2.428 8.753 0.469 1.00 78.31 89 ALA A N 1
ATOM 730 C CA . ALA A 1 89 ? 3.887 8.657 0.516 1.00 78.31 89 ALA A CA 1
ATOM 731 C C . ALA A 1 89 ? 4.438 7.220 0.461 1.00 78.31 89 ALA A C 1
ATOM 733 O O . ALA A 1 89 ? 5.383 7.010 -0.302 1.00 78.31 89 ALA A O 1
ATOM 734 N N . PRO A 1 90 ? 3.883 6.204 1.157 1.00 79.38 90 PRO A N 1
ATOM 735 C CA . PRO A 1 90 ? 4.417 4.844 1.065 1.00 79.38 90 PRO A CA 1
ATOM 736 C C . PRO A 1 90 ? 4.298 4.247 -0.345 1.00 79.38 90 PRO A C 1
ATOM 738 O O . PRO A 1 90 ? 5.188 3.519 -0.783 1.00 79.38 90 PRO A O 1
ATOM 741 N N . PHE A 1 91 ? 3.254 4.592 -1.105 1.00 80.25 91 PHE A N 1
ATOM 742 C CA . PHE A 1 91 ? 3.132 4.170 -2.503 1.00 80.25 91 PHE A CA 1
ATOM 743 C C . PHE A 1 91 ? 4.074 4.953 -3.421 1.00 80.25 91 PHE A C 1
ATOM 745 O O . PHE A 1 91 ? 4.665 4.378 -4.334 1.00 80.25 91 PHE A O 1
ATOM 752 N N . VAL A 1 92 ? 4.260 6.251 -3.161 1.00 80.94 92 VAL A N 1
ATOM 753 C CA . VAL A 1 92 ? 5.236 7.088 -3.875 1.00 80.94 92 VAL A CA 1
ATOM 754 C C . VAL A 1 92 ? 6.656 6.552 -3.683 1.00 80.94 92 VAL A C 1
ATOM 756 O O . VAL A 1 92 ? 7.408 6.475 -4.652 1.00 80.94 92 VAL A O 1
ATOM 759 N N . ASP A 1 93 ? 7.012 6.117 -2.475 1.00 81.06 93 ASP A N 1
ATOM 760 C CA . ASP A 1 93 ? 8.328 5.553 -2.169 1.00 81.06 93 ASP A CA 1
ATOM 761 C C . ASP A 1 93 ? 8.607 4.264 -2.967 1.00 81.06 93 ASP A C 1
ATOM 763 O O . ASP A 1 93 ? 9.704 4.082 -3.501 1.00 81.06 93 ASP A O 1
ATOM 767 N N . ILE A 1 94 ? 7.588 3.416 -3.162 1.00 79.88 94 ILE A N 1
ATOM 768 C CA . ILE A 1 94 ? 7.671 2.229 -4.033 1.00 79.88 94 ILE A CA 1
ATOM 769 C C . ILE A 1 94 ? 7.952 2.639 -5.491 1.00 79.88 94 ILE A C 1
ATOM 771 O O . ILE A 1 94 ? 8.823 2.059 -6.147 1.00 79.88 94 ILE A O 1
ATOM 775 N N . LEU A 1 95 ? 7.277 3.674 -6.007 1.00 78.94 95 LEU A N 1
ATOM 776 C CA . LEU A 1 95 ? 7.530 4.187 -7.363 1.00 78.94 95 LEU A CA 1
ATOM 777 C C . LEU A 1 95 ? 8.929 4.815 -7.495 1.00 78.94 95 LEU A C 1
ATOM 779 O O . LEU A 1 95 ? 9.614 4.629 -8.505 1.00 78.94 95 LEU A O 1
ATOM 783 N N . GLN A 1 96 ? 9.397 5.529 -6.470 1.00 79.88 96 GLN A N 1
ATOM 784 C CA . GLN A 1 96 ? 10.748 6.090 -6.436 1.00 79.88 96 GLN A CA 1
ATOM 785 C C . GLN A 1 96 ? 11.817 4.992 -6.417 1.00 79.88 96 GLN A C 1
ATOM 787 O O . GLN A 1 96 ? 12.825 5.089 -7.117 1.00 79.88 96 GLN A O 1
ATOM 792 N N . ARG A 1 97 ? 11.603 3.907 -5.667 1.00 78.19 97 ARG A N 1
ATOM 793 C CA . ARG A 1 97 ? 12.496 2.740 -5.683 1.00 78.19 97 ARG A CA 1
ATOM 794 C C . ARG A 1 97 ? 12.535 2.056 -7.047 1.00 78.19 97 ARG A C 1
ATOM 796 O O . ARG A 1 97 ? 13.607 1.627 -7.473 1.00 78.19 97 ARG A O 1
ATOM 803 N N . ALA A 1 98 ? 11.414 2.022 -7.764 1.00 74.12 98 ALA A N 1
ATOM 804 C CA . ALA A 1 98 ? 11.335 1.452 -9.108 1.00 74.12 98 ALA A CA 1
ATOM 805 C C . ALA A 1 98 ? 12.015 2.310 -10.193 1.00 74.12 98 ALA A C 1
ATOM 807 O O . ALA A 1 98 ? 12.569 1.771 -11.151 1.00 74.12 98 ALA A O 1
ATOM 808 N N . THR A 1 99 ? 12.027 3.637 -10.039 1.00 72.69 99 THR A N 1
ATOM 809 C CA . THR A 1 99 ? 12.694 4.561 -10.981 1.00 72.69 99 THR A CA 1
ATOM 810 C C . THR A 1 99 ? 14.211 4.654 -10.775 1.00 72.69 99 THR A C 1
ATOM 812 O O . THR A 1 99 ? 14.926 5.158 -11.646 1.00 72.69 99 THR A O 1
ATOM 815 N N . LYS A 1 100 ? 14.748 4.126 -9.664 1.00 71.62 100 LYS A N 1
ATOM 816 C CA . LYS A 1 100 ? 16.192 4.135 -9.384 1.00 71.62 100 LYS A CA 1
ATOM 817 C C . LYS A 1 100 ? 16.994 3.313 -10.397 1.00 71.62 100 LYS A C 1
ATOM 819 O O . LYS A 1 100 ? 16.668 2.182 -10.774 1.00 71.62 100 LYS A O 1
ATOM 824 N N . ALA A 1 101 ? 18.102 3.903 -10.835 1.00 63.28 101 ALA A N 1
ATOM 825 C CA . ALA A 1 101 ? 18.916 3.398 -11.930 1.00 63.28 101 ALA A CA 1
ATOM 826 C C . ALA A 1 101 ? 19.544 2.018 -11.642 1.00 63.28 101 ALA A C 1
ATOM 828 O O . ALA A 1 101 ? 19.895 1.691 -10.511 1.00 63.28 101 ALA A O 1
ATOM 829 N N . LYS A 1 102 ? 19.733 1.212 -12.701 1.00 57.56 102 LYS A N 1
ATOM 830 C CA . LYS A 1 102 ? 20.228 -0.185 -12.637 1.00 57.56 102 LYS A CA 1
ATOM 831 C C . LYS A 1 102 ? 21.586 -0.360 -11.947 1.00 57.56 102 LYS A C 1
ATOM 833 O O . LYS A 1 102 ? 21.882 -1.453 -11.485 1.00 57.56 102 LYS A O 1
ATOM 838 N N . TRP A 1 103 ? 22.394 0.695 -11.864 1.00 61.28 103 TRP A N 1
ATOM 839 C CA . TRP A 1 103 ? 23.710 0.673 -11.220 1.00 61.28 103 TRP A CA 1
ATOM 840 C C . TRP A 1 103 ? 23.650 0.810 -9.689 1.00 61.28 103 TRP A C 1
ATOM 842 O O . TRP A 1 103 ? 24.669 0.651 -9.025 1.00 61.28 103 TRP A O 1
ATOM 852 N N . GLN A 1 104 ? 22.473 1.061 -9.107 1.00 64.38 104 GLN A N 1
ATOM 853 C CA . GLN A 1 104 ? 22.259 1.065 -7.658 1.00 64.38 104 GLN A CA 1
ATOM 854 C C . GLN A 1 104 ? 21.877 -0.337 -7.166 1.00 64.38 104 GLN A C 1
ATOM 856 O O . GLN A 1 104 ? 20.762 -0.577 -6.715 1.00 64.38 104 GLN A O 1
ATOM 861 N N . PHE A 1 105 ? 22.811 -1.281 -7.264 1.00 56.78 105 PHE A N 1
ATOM 862 C CA . PHE A 1 105 ? 22.609 -2.684 -6.874 1.00 56.78 105 PHE A CA 1
ATOM 863 C C . PHE A 1 105 ? 22.444 -2.903 -5.358 1.00 56.78 105 PHE A C 1
ATOM 865 O O . PHE A 1 105 ? 22.060 -3.986 -4.933 1.00 56.78 105 PHE A O 1
ATOM 872 N N . TRP A 1 106 ? 22.709 -1.877 -4.547 1.00 56.72 106 TRP A N 1
ATOM 873 C CA . TRP A 1 106 ? 22.509 -1.872 -3.093 1.00 56.72 106 TRP A CA 1
ATOM 874 C C . TRP A 1 106 ? 21.059 -1.593 -2.678 1.00 56.72 106 TRP A C 1
ATOM 876 O O . TRP A 1 106 ? 20.718 -1.744 -1.509 1.00 56.72 106 TRP A O 1
ATOM 886 N N . VAL A 1 107 ? 20.221 -1.121 -3.606 1.00 60.97 107 VAL A N 1
ATOM 887 C CA . VAL A 1 107 ? 18.824 -0.785 -3.329 1.00 60.97 107 VAL A CA 1
ATOM 888 C C . VAL A 1 107 ? 17.963 -1.957 -3.772 1.00 60.97 107 VAL A C 1
ATOM 890 O O . VAL A 1 107 ? 17.927 -2.288 -4.958 1.00 60.97 107 VAL A O 1
ATOM 893 N N . THR A 1 108 ? 17.267 -2.579 -2.820 1.00 60.81 108 THR A N 1
ATOM 894 C CA . THR A 1 108 ? 16.270 -3.612 -3.106 1.00 60.81 108 THR A CA 1
ATOM 895 C C . THR A 1 108 ? 15.224 -3.029 -4.048 1.00 60.81 108 THR A C 1
ATOM 897 O O . THR A 1 108 ? 14.494 -2.106 -3.690 1.00 60.81 108 THR A O 1
ATOM 900 N N . ARG A 1 109 ? 15.198 -3.529 -5.283 1.00 66.38 109 ARG A N 1
ATOM 901 C CA . ARG A 1 109 ? 14.204 -3.133 -6.277 1.00 66.38 109 ARG A CA 1
ATOM 902 C C . ARG A 1 109 ? 12.891 -3.825 -5.958 1.00 66.38 109 ARG A C 1
ATOM 904 O O . ARG A 1 109 ? 12.871 -5.042 -5.786 1.00 66.38 109 ARG A O 1
ATOM 911 N N . ASP A 1 110 ? 11.816 -3.052 -5.902 1.00 71.00 110 ASP A N 1
ATOM 912 C CA . ASP A 1 110 ? 10.477 -3.608 -5.762 1.00 71.00 110 ASP A CA 1
ATOM 913 C C . ASP A 1 110 ? 10.077 -4.392 -7.020 1.00 71.00 110 ASP A C 1
ATOM 915 O O . ASP A 1 110 ? 10.517 -4.095 -8.137 1.00 71.00 110 ASP A O 1
ATOM 919 N N . SER A 1 111 ? 9.269 -5.437 -6.825 1.00 77.12 111 SER A N 1
ATOM 920 C CA . SER A 1 111 ? 8.788 -6.281 -7.917 1.00 77.12 111 SER A CA 1
ATOM 921 C C . SER A 1 111 ? 7.934 -5.447 -8.889 1.00 77.12 111 SER A C 1
ATOM 923 O O . SER A 1 111 ? 7.207 -4.546 -8.460 1.00 77.12 111 SER A O 1
ATOM 925 N N . PRO A 1 112 ? 7.954 -5.733 -10.205 1.00 75.88 112 PRO A N 1
ATOM 926 C CA . PRO A 1 112 ? 7.103 -5.021 -11.163 1.00 75.88 112 PRO A CA 1
ATOM 927 C C . PRO A 1 112 ? 5.611 -5.135 -10.803 1.00 75.88 112 PRO A C 1
ATOM 929 O O . PRO A 1 112 ? 4.852 -4.191 -11.010 1.00 75.88 112 PRO A O 1
ATOM 932 N N . ALA A 1 113 ? 5.200 -6.242 -10.175 1.00 78.19 113 ALA A N 1
ATOM 933 C CA . ALA A 1 113 ? 3.843 -6.441 -9.673 1.00 78.19 113 ALA A CA 1
ATOM 934 C C . ALA A 1 113 ? 3.455 -5.441 -8.566 1.00 78.19 113 ALA A C 1
ATOM 936 O O . ALA A 1 113 ? 2.342 -4.910 -8.595 1.00 78.19 113 ALA A O 1
ATOM 937 N N . ARG A 1 114 ? 4.375 -5.127 -7.641 1.00 79.81 114 ARG A N 1
ATOM 938 C CA . ARG A 1 114 ? 4.182 -4.100 -6.601 1.00 79.81 114 ARG A CA 1
ATOM 939 C C . ARG A 1 114 ? 4.057 -2.702 -7.185 1.00 79.81 114 ARG A C 1
ATOM 941 O O . ARG A 1 114 ? 3.200 -1.936 -6.759 1.00 79.81 114 ARG A O 1
ATOM 948 N N . VAL A 1 115 ? 4.865 -2.386 -8.196 1.00 80.00 115 VAL A N 1
ATOM 949 C CA . VAL A 1 115 ? 4.820 -1.087 -8.889 1.00 80.00 115 VAL A CA 1
ATOM 950 C C . VAL A 1 115 ? 3.487 -0.900 -9.612 1.00 80.00 115 VAL A C 1
ATOM 952 O O . VAL A 1 115 ? 2.869 0.157 -9.504 1.00 80.00 115 VAL A O 1
ATOM 955 N N . VAL A 1 116 ? 3.005 -1.939 -10.303 1.00 82.38 116 VAL A N 1
ATOM 956 C CA . VAL A 1 116 ? 1.684 -1.927 -10.952 1.00 82.38 116 VAL A CA 1
ATOM 957 C C . VAL A 1 116 ? 0.570 -1.731 -9.922 1.00 82.38 116 VAL A C 1
ATOM 959 O O . VAL A 1 116 ? -0.288 -0.875 -10.120 1.00 82.38 116 VAL A O 1
ATOM 962 N N . ALA A 1 117 ? 0.600 -2.470 -8.810 1.00 81.31 117 ALA A N 1
ATOM 963 C CA . ALA A 1 117 ? -0.406 -2.343 -7.757 1.00 81.31 117 ALA A CA 1
ATOM 964 C C . ALA A 1 117 ? -0.399 -0.944 -7.106 1.00 81.31 117 ALA A C 1
ATOM 966 O O . ALA A 1 117 ? -1.462 -0.377 -6.868 1.00 81.31 117 ALA A O 1
ATOM 967 N N . ALA A 1 118 ? 0.779 -0.351 -6.884 1.00 83.06 118 ALA A N 1
ATOM 968 C CA . ALA A 1 118 ? 0.903 1.014 -6.373 1.00 83.06 118 ALA A CA 1
ATOM 969 C C . ALA A 1 118 ? 0.337 2.057 -7.355 1.00 83.06 118 ALA A C 1
ATOM 971 O O . ALA A 1 118 ? -0.403 2.949 -6.942 1.00 83.06 118 ALA A O 1
ATOM 972 N N . LEU A 1 119 ? 0.624 1.928 -8.659 1.00 81.44 119 LEU A N 1
ATOM 973 C CA . LEU A 1 119 ? 0.068 2.816 -9.690 1.00 81.44 119 LEU A CA 1
ATOM 974 C C . LEU A 1 119 ? -1.461 2.728 -9.771 1.00 81.44 119 LEU A C 1
ATOM 976 O O . LEU A 1 119 ? -2.115 3.753 -9.947 1.00 81.44 119 LEU A O 1
ATOM 980 N N . GLU A 1 120 ? -2.037 1.532 -9.633 1.00 82.31 120 GLU A N 1
ATOM 981 C CA . GLU A 1 120 ? -3.493 1.326 -9.626 1.00 82.31 120 GLU A CA 1
ATOM 982 C C . GLU A 1 120 ? -4.184 1.997 -8.429 1.00 82.31 120 GLU A C 1
ATOM 984 O O . GLU A 1 120 ? -5.240 2.611 -8.581 1.00 82.31 120 GLU A O 1
ATOM 989 N N . VAL A 1 121 ? -3.575 1.937 -7.245 1.00 81.06 121 VAL A N 1
ATOM 990 C CA . VAL A 1 121 ? -4.097 2.620 -6.051 1.00 81.06 121 VAL A CA 1
ATOM 991 C C . VAL A 1 121 ? -4.030 4.136 -6.207 1.00 81.06 121 VAL A C 1
ATOM 993 O O . VAL A 1 121 ? -4.990 4.852 -5.909 1.00 81.06 121 VAL A O 1
ATOM 996 N N . LEU A 1 122 ? -2.910 4.635 -6.728 1.00 81.44 122 LEU A N 1
ATOM 997 C CA . LEU A 1 122 ? -2.669 6.064 -6.895 1.00 81.44 122 LEU A CA 1
ATOM 998 C C . LEU A 1 122 ? -3.543 6.707 -7.987 1.00 81.44 122 LEU A C 1
ATOM 1000 O O . LEU A 1 122 ? -3.709 7.925 -7.974 1.00 81.44 122 LEU A O 1
ATOM 1004 N N . GLN A 1 123 ? -4.199 5.934 -8.870 1.00 78.50 123 GLN A N 1
ATOM 1005 C CA . GLN A 1 123 ? -5.207 6.479 -9.804 1.00 78.50 123 GLN A CA 1
ATOM 1006 C C . GLN A 1 123 ? -6.370 7.174 -9.076 1.00 78.50 123 GLN A C 1
ATOM 1008 O O . GLN A 1 123 ? -6.988 8.099 -9.616 1.00 78.50 123 GLN A O 1
ATOM 1013 N N . GLY A 1 124 ? -6.673 6.740 -7.847 1.00 74.19 124 GLY A N 1
ATOM 1014 C CA . GLY A 1 124 ? -7.707 7.341 -7.007 1.00 74.19 124 GLY A CA 1
ATOM 1015 C C . GLY A 1 124 ? -7.336 8.731 -6.481 1.00 74.19 124 GLY A C 1
ATOM 1016 O O . GLY A 1 124 ? -8.223 9.569 -6.314 1.00 74.19 124 GLY A O 1
ATOM 1017 N N . GLN A 1 125 ? -6.043 8.996 -6.271 1.00 73.56 125 GLN A N 1
ATOM 1018 C CA . GLN A 1 125 ? -5.509 10.256 -5.746 1.00 73.56 125 GLN A CA 1
ATOM 1019 C C . GLN A 1 125 ? -4.206 10.639 -6.470 1.00 73.56 125 GLN A C 1
ATOM 1021 O O . GLN A 1 125 ? -3.116 10.480 -5.916 1.00 73.56 125 GLN A O 1
ATOM 1026 N N . PRO A 1 126 ? -4.292 11.140 -7.716 1.00 75.88 126 PRO A N 1
ATOM 1027 C CA . PRO A 1 126 ? -3.106 11.542 -8.454 1.00 75.88 126 PRO A CA 1
ATOM 1028 C C . PRO A 1 126 ? -2.493 12.797 -7.824 1.00 75.88 126 PRO A C 1
ATOM 1030 O O . PRO A 1 126 ? -3.142 13.838 -7.719 1.00 75.88 126 PRO A O 1
ATOM 1033 N N . THR A 1 127 ? -1.226 12.711 -7.431 1.00 78.94 127 THR A N 1
ATOM 1034 C CA . THR A 1 127 ? -0.418 13.858 -6.995 1.00 78.94 127 THR A CA 1
ATOM 1035 C C . THR A 1 127 ? 0.593 14.238 -8.076 1.00 78.94 127 THR A C 1
ATOM 1037 O O . THR A 1 127 ? 0.996 13.403 -8.888 1.00 78.94 127 THR A O 1
ATOM 1040 N N . THR A 1 128 ? 1.053 15.491 -8.089 1.00 79.31 128 THR A N 1
ATOM 1041 C CA . THR A 1 128 ? 2.040 15.974 -9.075 1.00 79.31 128 THR A CA 1
ATOM 1042 C C . THR A 1 128 ? 3.299 15.102 -9.114 1.00 79.31 128 THR A C 1
ATOM 1044 O O . THR A 1 128 ? 3.816 14.810 -10.189 1.00 79.31 128 THR A O 1
ATOM 1047 N N . GLU A 1 129 ? 3.756 14.617 -7.957 1.00 79.31 129 GLU A N 1
ATOM 1048 C CA . GLU A 1 129 ? 4.912 13.719 -7.856 1.00 79.31 129 GLU A CA 1
ATOM 1049 C C . GLU A 1 129 ? 4.649 12.355 -8.504 1.00 79.31 129 GLU A C 1
ATOM 1051 O O . GLU A 1 129 ? 5.496 11.852 -9.241 1.00 79.31 129 GLU A O 1
ATOM 1056 N N . THR A 1 130 ? 3.461 11.773 -8.309 1.00 79.62 130 THR A N 1
ATOM 1057 C CA . THR A 1 130 ? 3.102 10.493 -8.945 1.00 79.62 130 THR A CA 1
ATOM 1058 C C . THR A 1 130 ? 3.018 10.590 -10.463 1.00 79.62 130 THR A C 1
ATOM 1060 O O . THR A 1 130 ? 3.357 9.627 -11.141 1.00 79.62 130 THR A O 1
ATOM 1063 N N . ILE A 1 131 ? 2.640 11.749 -11.014 1.00 80.69 131 ILE A N 1
ATOM 1064 C CA . ILE A 1 131 ? 2.605 11.984 -12.465 1.00 80.69 131 ILE A CA 1
ATOM 1065 C C . ILE A 1 131 ? 4.025 11.991 -13.038 1.00 80.69 131 ILE A C 1
ATOM 1067 O O . ILE A 1 131 ? 4.284 11.318 -14.032 1.00 80.69 131 ILE A O 1
ATOM 1071 N N . VAL A 1 132 ? 4.955 12.700 -12.390 1.00 82.38 132 VAL A N 1
ATOM 1072 C CA . VAL A 1 132 ? 6.368 12.742 -12.808 1.00 82.38 132 VAL A CA 1
ATOM 1073 C C . VAL A 1 132 ? 7.011 11.356 -12.704 1.00 82.38 132 VAL A C 1
ATOM 1075 O O . VAL A 1 132 ? 7.740 10.937 -13.602 1.00 82.38 132 VAL A O 1
ATOM 1078 N N . LEU A 1 133 ? 6.716 10.614 -11.635 1.00 81.19 133 LEU A N 1
ATOM 1079 C CA . LEU A 1 133 ? 7.222 9.252 -11.456 1.00 81.19 133 LEU A CA 1
ATOM 1080 C C . LEU A 1 133 ? 6.606 8.271 -12.457 1.00 81.19 133 LEU A C 1
ATOM 1082 O O . LEU A 1 133 ? 7.321 7.428 -12.991 1.00 81.19 133 LEU A O 1
ATOM 1086 N N . ALA A 1 134 ? 5.312 8.388 -12.756 1.00 81.19 134 ALA A N 1
ATOM 1087 C CA . ALA A 1 134 ? 4.662 7.571 -13.774 1.00 81.19 134 ALA A CA 1
ATOM 1088 C C . ALA A 1 134 ? 5.224 7.848 -15.175 1.00 81.19 134 ALA A C 1
ATOM 1090 O O . ALA A 1 134 ? 5.455 6.903 -15.925 1.00 81.19 134 ALA A O 1
ATOM 1091 N N . ASP A 1 135 ? 5.516 9.108 -15.507 1.00 82.31 135 ASP A N 1
ATOM 1092 C CA . ASP A 1 135 ? 6.209 9.476 -16.747 1.00 82.31 135 ASP A CA 1
ATOM 1093 C C . ASP A 1 135 ? 7.588 8.808 -16.837 1.00 82.31 135 ASP A C 1
ATOM 1095 O O . ASP A 1 135 ? 7.878 8.124 -17.819 1.00 82.31 135 ASP A O 1
ATOM 1099 N N . ALA A 1 136 ? 8.386 8.853 -15.766 1.00 80.69 136 ALA A N 1
ATOM 1100 C CA . ALA A 1 136 ? 9.665 8.143 -15.704 1.00 80.69 136 ALA A CA 1
ATOM 1101 C C . ALA A 1 136 ? 9.516 6.609 -15.843 1.00 80.69 136 ALA A C 1
ATOM 1103 O O . ALA A 1 136 ? 10.366 5.947 -16.446 1.00 80.69 136 ALA A O 1
ATOM 1104 N N . LEU A 1 137 ? 8.423 6.032 -15.332 1.00 80.69 137 LEU A N 1
ATOM 1105 C CA . LEU A 1 137 ? 8.123 4.598 -15.428 1.00 80.69 137 LEU A CA 1
ATOM 1106 C C . LEU A 1 137 ? 7.659 4.151 -16.826 1.00 80.69 137 LEU A C 1
ATOM 1108 O O . LEU A 1 137 ? 7.740 2.960 -17.128 1.00 80.69 137 LEU A O 1
ATOM 1112 N N . THR A 1 138 ? 7.271 5.063 -17.726 1.00 79.62 138 THR A N 1
ATOM 1113 C CA . THR A 1 138 ? 7.006 4.720 -19.143 1.00 79.62 138 THR A CA 1
ATOM 1114 C C . THR A 1 138 ? 8.246 4.215 -19.881 1.00 79.62 138 THR A C 1
ATOM 1116 O O . THR A 1 138 ? 8.133 3.469 -20.848 1.00 79.62 138 THR A O 1
ATOM 1119 N N . SER A 1 139 ? 9.439 4.572 -19.400 1.00 76.25 139 SER A N 1
ATOM 1120 C CA . SER A 1 139 ? 10.719 4.106 -19.942 1.00 76.25 139 SER A CA 1
ATOM 1121 C C . SER A 1 139 ? 11.259 2.866 -19.213 1.00 76.25 139 SER A C 1
ATOM 1123 O O . SER A 1 139 ? 12.409 2.471 -19.418 1.00 76.25 139 SER A O 1
ATOM 1125 N N . HIS A 1 140 ? 10.463 2.245 -18.331 1.00 73.12 140 HIS A N 1
ATOM 1126 C CA . HIS A 1 140 ? 10.878 1.070 -17.565 1.00 73.12 140 HIS A CA 1
ATOM 1127 C C . HIS A 1 140 ? 11.070 -0.159 -18.471 1.00 73.12 140 HIS A C 1
ATOM 1129 O O . HIS A 1 140 ? 10.480 -0.251 -19.536 1.00 73.12 140 HIS A O 1
ATOM 1135 N N . ALA A 1 141 ? 11.889 -1.132 -18.064 1.00 72.12 141 ALA A N 1
ATOM 1136 C CA . ALA A 1 141 ? 12.207 -2.306 -18.893 1.00 72.12 141 ALA A CA 1
ATOM 1137 C C . ALA A 1 141 ? 11.088 -3.368 -18.955 1.00 72.12 141 ALA A C 1
ATOM 1139 O O . ALA A 1 141 ? 11.227 -4.352 -19.673 1.00 72.12 141 ALA A O 1
ATOM 1140 N N . ASP A 1 142 ? 10.024 -3.193 -18.172 1.00 78.81 142 ASP A N 1
ATOM 1141 C CA . ASP A 1 142 ? 8.927 -4.150 -18.021 1.00 78.81 142 ASP A CA 1
ATOM 1142 C C . ASP A 1 142 ? 7.668 -3.622 -18.722 1.00 78.81 142 ASP A C 1
ATOM 1144 O O . ASP A 1 142 ? 7.196 -2.533 -18.391 1.00 78.81 142 ASP A O 1
ATOM 1148 N N . GLU A 1 143 ? 7.125 -4.383 -19.679 1.00 78.50 143 GLU A N 1
ATOM 1149 C CA . GLU A 1 143 ? 5.948 -3.973 -20.464 1.00 78.50 143 GLU A CA 1
ATOM 1150 C C . GLU A 1 143 ? 4.688 -3.787 -19.604 1.00 78.50 143 GLU A C 1
ATOM 1152 O O . GLU A 1 143 ? 3.823 -2.977 -19.946 1.00 78.50 143 GLU A O 1
ATOM 1157 N N . GLY A 1 144 ? 4.562 -4.527 -18.497 1.00 75.75 144 GLY A N 1
ATOM 1158 C CA . GLY A 1 144 ? 3.423 -4.421 -17.586 1.00 75.75 144 GLY A CA 1
ATOM 1159 C C . GLY A 1 144 ? 3.423 -3.084 -16.855 1.00 75.75 144 GLY A C 1
ATOM 1160 O O . GLY A 1 144 ? 2.412 -2.383 -16.835 1.00 75.75 144 GLY A O 1
ATOM 1161 N N . VAL A 1 145 ? 4.583 -2.683 -16.334 1.00 78.88 145 VAL A N 1
ATOM 1162 C CA . VAL A 1 145 ? 4.764 -1.374 -15.688 1.00 78.88 145 VAL A CA 1
ATOM 1163 C C . VAL A 1 145 ? 4.548 -0.229 -16.682 1.00 78.88 145 VAL A C 1
ATOM 1165 O O . VAL A 1 145 ? 3.852 0.730 -16.352 1.00 78.88 145 VAL A O 1
ATOM 1168 N N . GLN A 1 146 ? 5.070 -0.341 -17.910 1.00 81.69 146 GLN A N 1
ATOM 1169 C CA . GLN A 1 146 ? 4.891 0.681 -18.950 1.00 81.69 146 GLN A CA 1
ATOM 1170 C C . GLN A 1 146 ? 3.415 0.902 -19.305 1.00 81.69 146 GLN A C 1
ATOM 1172 O O . GLN A 1 146 ? 2.944 2.040 -19.310 1.00 81.69 146 GLN A O 1
ATOM 1177 N N . LYS A 1 147 ? 2.670 -0.181 -19.574 1.00 82.56 147 LYS A N 1
ATOM 1178 C CA . LYS A 1 147 ? 1.242 -0.105 -19.926 1.00 82.56 147 LYS A CA 1
ATOM 1179 C C . LYS A 1 147 ? 0.422 0.524 -18.806 1.00 82.56 147 LYS A C 1
ATOM 1181 O O . LYS A 1 147 ? -0.409 1.390 -19.073 1.00 82.56 147 LYS A O 1
ATOM 1186 N N . THR A 1 148 ? 0.677 0.133 -17.559 1.00 80.88 148 THR A N 1
ATOM 1187 C CA . THR A 1 148 ? -0.037 0.681 -16.400 1.00 80.88 148 THR A CA 1
ATOM 1188 C C . THR A 1 148 ? 0.318 2.147 -16.156 1.00 80.88 148 THR A C 1
ATOM 1190 O O . THR A 1 148 ? -0.579 2.952 -15.912 1.00 80.88 148 THR A O 1
ATOM 1193 N N . ALA A 1 149 ? 1.590 2.530 -16.292 1.00 82.19 149 ALA A N 1
ATOM 1194 C CA . ALA A 1 149 ? 2.019 3.924 -16.189 1.00 82.19 149 ALA A CA 1
ATOM 1195 C C . ALA A 1 149 ? 1.374 4.799 -17.276 1.00 82.19 149 ALA A C 1
ATOM 1197 O O . ALA A 1 149 ? 0.873 5.887 -16.992 1.00 82.19 149 ALA A O 1
ATOM 1198 N N . GLN A 1 150 ? 1.296 4.300 -18.510 1.00 82.38 150 GLN A N 1
ATOM 1199 C CA . GLN A 1 150 ? 0.648 5.016 -19.605 1.00 82.38 150 GLN A CA 1
ATOM 1200 C C . GLN A 1 150 ? -0.871 5.125 -19.410 1.00 82.38 150 GLN A C 1
ATOM 1202 O O . GLN A 1 150 ? -1.440 6.191 -19.638 1.00 82.38 150 GLN A O 1
ATOM 1207 N N . SER A 1 151 ? -1.519 4.068 -18.909 1.00 83.50 151 SER A N 1
ATOM 1208 C CA . SER A 1 151 ? -2.938 4.095 -18.532 1.00 83.50 151 SER A CA 1
ATOM 1209 C C . SER A 1 151 ? -3.220 5.083 -17.398 1.00 83.50 151 SER A C 1
ATOM 1211 O O . SER A 1 151 ? -4.267 5.731 -17.399 1.00 83.50 151 SER A O 1
ATOM 1213 N N . PHE A 1 152 ? -2.306 5.219 -16.433 1.00 82.31 152 PHE A N 1
ATOM 1214 C CA . PHE A 1 152 ? -2.415 6.211 -15.364 1.00 82.31 152 PHE A CA 1
ATOM 1215 C C . PHE A 1 152 ? -2.331 7.635 -15.920 1.00 82.31 152 PHE A C 1
ATOM 1217 O O . PHE A 1 152 ? -3.205 8.450 -15.634 1.00 82.31 152 PHE A O 1
ATOM 1224 N N . LEU A 1 153 ? -1.346 7.924 -16.775 1.00 81.88 153 LEU A N 1
ATOM 1225 C CA . LEU A 1 153 ? -1.200 9.242 -17.402 1.00 81.88 153 LEU A CA 1
ATOM 1226 C C . LEU A 1 153 ? -2.401 9.612 -18.288 1.00 81.88 153 LEU A C 1
ATOM 1228 O O . LEU A 1 153 ? -2.825 10.768 -18.284 1.00 81.88 153 LEU A O 1
ATOM 1232 N N . ASP A 1 154 ? -2.971 8.649 -19.018 1.00 82.44 154 ASP A N 1
ATOM 1233 C CA . ASP A 1 154 ? -4.200 8.856 -19.798 1.00 82.44 154 ASP A CA 1
ATOM 1234 C C . ASP A 1 154 ? -5.400 9.165 -18.890 1.00 82.44 154 ASP A C 1
ATOM 1236 O O . ASP A 1 154 ? -6.135 10.126 -19.120 1.00 82.44 154 ASP A O 1
ATOM 1240 N N . SER A 1 155 ? -5.538 8.419 -17.790 1.00 79.56 155 SER A N 1
ATOM 1241 C CA . SER A 1 155 ? -6.614 8.614 -16.808 1.00 79.56 155 SER A CA 1
ATOM 1242 C C . SER A 1 155 ? -6.538 9.976 -16.115 1.00 79.56 155 SER A C 1
ATOM 1244 O O . SER A 1 155 ? -7.572 10.586 -15.846 1.00 79.56 155 SER A O 1
ATOM 1246 N N . VAL A 1 156 ? -5.325 10.473 -15.856 1.00 77.31 156 VAL A N 1
ATOM 1247 C CA . VAL A 1 156 ? -5.095 11.808 -15.286 1.00 77.31 156 VAL A CA 1
ATOM 1248 C C . VAL A 1 156 ? -5.374 12.913 -16.307 1.00 77.31 156 VAL A C 1
ATOM 1250 O O . VAL A 1 156 ? -5.936 13.932 -15.934 1.00 77.31 156 VAL A O 1
ATOM 1253 N N . LYS A 1 157 ? -5.046 12.721 -17.593 1.00 68.69 157 LYS A N 1
ATOM 1254 C CA . LYS A 1 157 ? -5.354 13.694 -18.663 1.00 68.69 157 LYS A CA 1
ATOM 1255 C C . LYS A 1 157 ? -6.844 13.811 -18.985 1.00 68.69 157 LYS A C 1
ATOM 1257 O O . LYS A 1 157 ? -7.257 14.802 -19.583 1.00 68.69 157 LYS A O 1
ATOM 1262 N N . LYS A 1 158 ? -7.624 12.773 -18.681 1.00 59.50 158 LYS A N 1
ATOM 1263 C CA . LYS A 1 158 ? -9.055 12.692 -19.000 1.00 59.50 158 LYS A CA 1
ATOM 1264 C C . LYS A 1 158 ? -9.961 13.256 -17.896 1.00 59.50 158 LYS A C 1
ATOM 1266 O O . LYS A 1 158 ? -11.148 13.451 -18.153 1.00 59.50 158 LYS A O 1
ATOM 1271 N N . LYS A 1 159 ? -9.422 13.478 -16.694 1.00 51.62 159 LYS A N 1
ATOM 1272 C CA . LYS A 1 159 ? -10.079 14.188 -15.587 1.00 51.62 159 LYS A CA 1
ATOM 1273 C C . LYS A 1 159 ? -9.820 15.686 -15.682 1.00 51.62 159 LYS A C 1
ATOM 1275 O O . LYS A 1 159 ? -10.752 16.430 -15.312 1.00 51.62 159 LYS A O 1
#

Radius of gyration: 28.86 Å; chains: 1; bounding box: 62×39×75 Å